Protein AF-A0A2V7KN80-F1 (afdb_monomer)

Mean predicted aligned error: 7.83 Å

pLDDT: mean 78.45, std 13.02, range [36.19, 90.44]

Structure (mmCIF, N/CA/C/O backbone):
data_AF-A0A2V7KN80-F1
#
_entry.id   AF-A0A2V7KN80-F1
#
loop_
_atom_site.group_PDB
_atom_site.id
_atom_site.type_symbol
_atom_site.label_atom_id
_atom_site.label_alt_id
_atom_site.label_comp_id
_atom_site.label_asym_id
_atom_site.label_entity_id
_atom_site.label_seq_id
_atom_site.pdbx_PDB_ins_code
_atom_site.Cartn_x
_atom_site.Cartn_y
_atom_site.Cartn_z
_atom_site.occupancy
_atom_site.B_iso_or_equiv
_atom_site.auth_seq_id
_atom_site.auth_comp_id
_atom_site.auth_asym_id
_atom_site.auth_atom_id
_atom_site.pdbx_PDB_model_num
ATOM 1 N N . MET A 1 1 ? 14.372 -14.981 33.159 1.00 44.38 1 MET A N 1
ATOM 2 C CA . MET A 1 1 ? 14.866 -14.263 31.967 1.00 44.38 1 MET A CA 1
ATOM 3 C C . MET A 1 1 ? 13.718 -13.416 31.432 1.00 44.38 1 MET A C 1
ATOM 5 O O . MET A 1 1 ? 12.735 -14.017 31.005 1.00 44.38 1 MET A O 1
ATOM 9 N N . PRO A 1 2 ? 13.744 -12.079 31.539 1.00 47.47 2 PRO A N 1
ATOM 10 C CA . PRO A 1 2 ? 12.742 -11.250 30.884 1.00 47.47 2 PRO A CA 1
ATOM 11 C C . PRO A 1 2 ? 13.023 -11.237 29.378 1.00 47.47 2 PRO A C 1
ATOM 13 O O . PRO A 1 2 ? 14.172 -11.198 28.950 1.00 47.47 2 PRO A O 1
ATOM 16 N N . ARG A 1 3 ? 11.963 -11.367 28.582 1.00 49.28 3 ARG A N 1
ATOM 17 C CA . ARG A 1 3 ? 12.004 -11.238 27.130 1.00 49.28 3 ARG A CA 1
ATOM 18 C C . ARG A 1 3 ? 11.967 -9.750 26.817 1.00 49.28 3 ARG A C 1
ATOM 20 O O . ARG A 1 3 ? 10.907 -9.146 26.948 1.00 49.28 3 ARG A O 1
ATOM 27 N N . ASP A 1 4 ? 13.080 -9.187 26.374 1.00 36.19 4 ASP A N 1
ATOM 28 C CA . ASP A 1 4 ? 13.073 -7.969 25.572 1.00 36.19 4 ASP A CA 1
ATOM 29 C C . ASP A 1 4 ? 12.402 -8.304 24.234 1.00 36.19 4 ASP A C 1
ATOM 31 O O . ASP A 1 4 ? 13.042 -8.537 23.209 1.00 36.19 4 ASP A O 1
ATOM 35 N N . VAL A 1 5 ? 11.069 -8.391 24.252 1.00 46.12 5 VAL A N 1
ATOM 36 C CA . 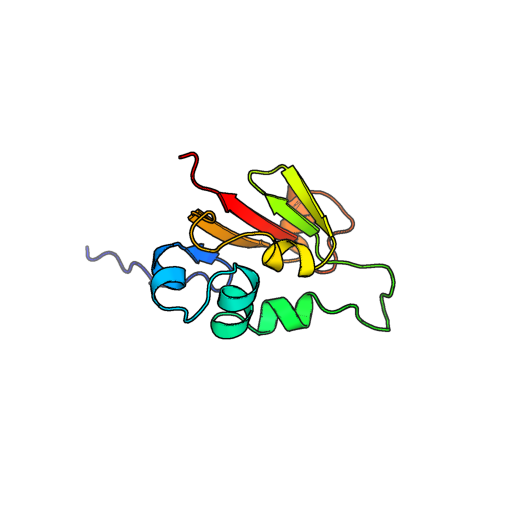VAL A 1 5 ? 10.259 -8.085 23.080 1.00 46.12 5 VAL A CA 1
ATOM 37 C C . VAL A 1 5 ? 10.555 -6.627 22.788 1.00 46.12 5 VAL A C 1
ATOM 39 O O . VAL A 1 5 ? 9.894 -5.725 23.295 1.00 46.12 5 VAL A O 1
ATOM 42 N N . ALA A 1 6 ? 11.618 -6.399 22.018 1.00 43.72 6 ALA A 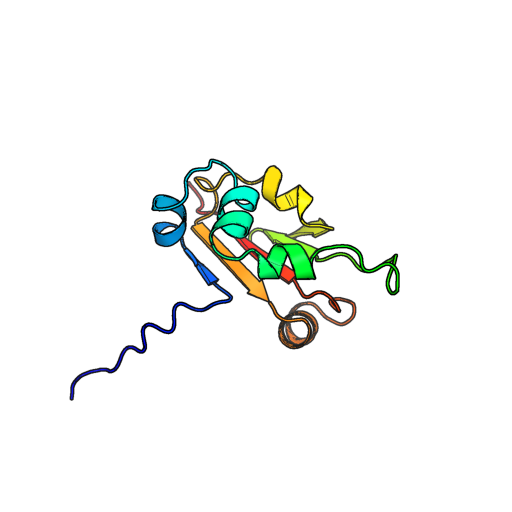N 1
ATOM 43 C CA . ALA A 1 6 ? 11.760 -5.181 21.266 1.00 43.72 6 ALA A CA 1
ATOM 44 C C . ALA A 1 6 ? 10.445 -5.047 20.502 1.00 43.72 6 ALA A C 1
ATOM 46 O O . ALA A 1 6 ? 10.226 -5.708 19.488 1.00 43.72 6 ALA A O 1
ATOM 47 N N . ALA A 1 7 ? 9.562 -4.206 21.034 1.00 42.78 7 ALA A N 1
ATOM 48 C CA . ALA A 1 7 ? 8.512 -3.520 20.318 1.00 42.78 7 ALA A CA 1
ATOM 49 C C . ALA A 1 7 ? 9.191 -2.612 19.283 1.00 42.78 7 ALA A C 1
ATOM 51 O O . ALA A 1 7 ? 9.059 -1.392 19.279 1.00 42.78 7 ALA A O 1
ATOM 52 N N . ASN A 1 8 ? 9.991 -3.225 18.414 1.00 45.22 8 ASN A N 1
ATOM 53 C CA . ASN A 1 8 ? 10.294 -2.714 17.113 1.00 45.22 8 ASN A CA 1
ATOM 54 C C . ASN A 1 8 ? 8.955 -2.826 16.405 1.00 45.22 8 ASN A C 1
ATOM 56 O O . ASN A 1 8 ? 8.675 -3.848 15.791 1.00 45.22 8 ASN A O 1
ATOM 60 N N . HIS A 1 9 ? 8.088 -1.831 16.619 1.00 51.34 9 HIS A N 1
ATOM 61 C CA . HIS A 1 9 ? 6.959 -1.557 15.750 1.00 51.34 9 HIS A CA 1
ATOM 62 C C . HIS A 1 9 ? 7.519 -1.675 14.348 1.00 51.34 9 HIS A C 1
ATOM 64 O O . HIS A 1 9 ? 8.275 -0.800 13.921 1.00 51.34 9 HIS A O 1
ATOM 70 N N . ASP A 1 10 ? 7.273 -2.811 13.706 1.00 65.31 10 ASP A N 1
ATOM 71 C CA . ASP A 1 10 ? 7.863 -3.123 12.427 1.00 65.31 10 ASP A CA 1
ATOM 72 C C . ASP A 1 10 ? 7.483 -1.958 11.522 1.00 65.31 10 ASP A C 1
ATOM 74 O O . ASP A 1 10 ? 6.323 -1.769 11.170 1.00 65.31 10 ASP A O 1
ATOM 78 N N . ALA A 1 11 ? 8.447 -1.096 11.189 1.00 68.88 11 ALA A N 1
ATOM 79 C CA . ALA A 1 11 ? 8.156 0.123 10.433 1.00 68.88 11 ALA A CA 1
ATOM 80 C C . ALA A 1 11 ? 7.551 -0.210 9.056 1.00 68.88 11 ALA A C 1
ATOM 82 O O . ALA A 1 11 ? 6.971 0.645 8.395 1.00 68.88 11 ALA A O 1
ATOM 83 N N . ASN A 1 12 ? 7.667 -1.481 8.670 1.00 83.56 12 ASN A N 1
ATOM 84 C CA . ASN A 1 12 ? 7.189 -2.097 7.453 1.00 83.56 12 ASN A CA 1
ATOM 85 C C . ASN A 1 12 ? 5.907 -2.937 7.645 1.00 83.56 12 ASN A C 1
ATOM 87 O O . ASN A 1 12 ? 5.471 -3.539 6.676 1.00 83.56 12 ASN A O 1
ATOM 91 N N . LEU A 1 13 ? 5.305 -3.018 8.836 1.00 86.88 13 LEU A N 1
ATOM 92 C CA . LEU A 1 13 ? 4.069 -3.766 9.103 1.00 86.88 13 LEU A CA 1
ATOM 93 C C . LEU A 1 13 ? 3.066 -2.877 9.844 1.00 86.88 13 LEU A C 1
ATOM 95 O O . LEU A 1 13 ? 3.398 -2.205 10.814 1.00 86.88 13 LEU A O 1
ATOM 99 N N . LEU A 1 14 ? 1.830 -2.899 9.373 1.00 87.62 14 LEU A N 1
ATOM 100 C CA . LEU A 1 14 ? 0.675 -2.283 9.998 1.00 87.62 14 LEU A CA 1
ATOM 101 C C . LEU A 1 14 ? -0.348 -3.373 10.282 1.00 87.62 14 LEU A C 1
ATOM 103 O O . LEU A 1 14 ? -0.626 -4.212 9.423 1.00 87.62 14 LEU A O 1
ATOM 107 N N . THR A 1 15 ? -0.906 -3.366 11.480 1.00 88.19 15 THR A N 1
ATOM 108 C CA . THR A 1 15 ? -1.889 -4.356 11.921 1.00 88.19 15 THR A CA 1
ATOM 109 C C . THR A 1 15 ? -3.253 -3.711 12.138 1.00 88.19 15 THR A C 1
ATOM 111 O O . THR A 1 15 ? -3.381 -2.486 12.180 1.00 88.19 15 THR A O 1
ATOM 114 N N . ALA A 1 16 ? -4.287 -4.535 12.305 1.00 82.75 16 ALA A N 1
ATOM 115 C CA . ALA A 1 16 ? -5.624 -4.070 12.671 1.00 82.75 16 ALA A CA 1
ATOM 116 C C . ALA A 1 16 ? -5.636 -3.175 13.925 1.00 82.75 16 ALA A C 1
ATOM 118 O O . ALA A 1 16 ? -6.441 -2.247 14.009 1.00 82.75 16 ALA A O 1
ATOM 119 N N . GLU A 1 17 ? -4.724 -3.414 14.870 1.00 83.12 17 GLU A N 1
ATOM 120 C CA . GLU A 1 17 ? -4.574 -2.603 16.080 1.00 83.12 17 GLU A CA 1
ATOM 121 C C . GLU A 1 17 ? -4.101 -1.184 15.741 1.00 83.12 17 GLU A C 1
ATOM 123 O O . GLU A 1 17 ? -4.697 -0.211 16.206 1.00 83.12 17 GLU A O 1
ATOM 128 N N . ASP A 1 18 ? -3.109 -1.051 14.852 1.00 85.94 18 ASP A N 1
ATOM 129 C CA . ASP A 1 18 ? -2.652 0.249 14.349 1.00 85.94 18 ASP A CA 1
ATOM 130 C C . ASP A 1 18 ? -3.776 0.980 13.599 1.00 85.94 18 ASP A C 1
ATOM 132 O O . ASP A 1 18 ? -3.969 2.186 13.763 1.00 85.94 18 ASP A O 1
ATOM 136 N N . PHE A 1 19 ? -4.563 0.249 12.803 1.00 83.62 19 PHE A N 1
ATOM 137 C CA . PHE A 1 19 ? -5.688 0.817 12.057 1.00 83.62 19 PHE A CA 1
ATOM 138 C C . PHE A 1 19 ? -6.805 1.336 12.960 1.00 83.62 19 PHE A C 1
ATOM 140 O O . PHE A 1 19 ? -7.473 2.299 12.589 1.00 83.62 19 PHE A O 1
ATOM 147 N N . SER A 1 20 ? -6.989 0.758 14.149 1.00 80.69 20 SER A N 1
ATOM 148 C CA . SER A 1 20 ? -7.977 1.247 15.115 1.00 80.69 20 SER A CA 1
ATOM 149 C C . SER A 1 20 ? -7.637 2.637 15.666 1.00 80.69 20 SER A C 1
ATOM 151 O O . SER A 1 20 ? -8.537 3.327 16.143 1.00 80.69 20 SER A O 1
ATOM 153 N N . ALA A 1 21 ? -6.367 3.049 15.615 1.00 80.88 21 ALA A N 1
ATOM 154 C CA . ALA A 1 21 ? -5.919 4.375 16.038 1.00 80.88 21 ALA A CA 1
ATOM 155 C C . ALA A 1 21 ? -5.968 5.422 14.906 1.00 80.88 21 ALA A C 1
ATOM 157 O O . ALA A 1 21 ? -5.807 6.617 15.159 1.00 80.88 21 ALA A O 1
ATOM 158 N N . VAL A 1 22 ? -6.190 4.996 13.658 1.00 84.50 22 VAL A N 1
ATOM 159 C CA . VAL A 1 22 ? -6.220 5.873 12.481 1.00 84.50 22 VAL A CA 1
ATOM 160 C C . VAL A 1 22 ? -7.600 6.479 12.295 1.00 84.50 22 VAL A C 1
ATOM 162 O O . VAL A 1 22 ? -8.623 5.796 12.311 1.00 84.50 22 VAL A O 1
ATOM 165 N N . THR A 1 23 ? -7.625 7.774 11.994 1.00 80.06 23 THR A N 1
ATOM 166 C CA . THR A 1 23 ? -8.860 8.455 11.596 1.00 80.06 23 THR A CA 1
ATOM 167 C C . THR A 1 23 ? -9.086 8.291 10.093 1.00 80.06 23 THR A C 1
ATOM 169 O O . THR A 1 23 ? -8.735 9.177 9.324 1.00 80.06 23 THR A O 1
ATOM 172 N N . GLY A 1 24 ? -9.654 7.160 9.667 1.00 80.88 24 GLY A N 1
ATOM 173 C CA . GLY A 1 24 ? -9.905 6.870 8.253 1.00 80.88 24 GLY A CA 1
ATOM 174 C C . GLY A 1 24 ? -10.788 5.641 8.034 1.00 80.88 24 GLY A C 1
ATOM 175 O O . GLY A 1 24 ? -11.178 4.952 8.971 1.00 80.88 24 GLY A O 1
ATOM 176 N N . SER A 1 25 ? -11.119 5.341 6.776 1.00 84.56 25 SER A N 1
ATOM 177 C CA . SER A 1 25 ? -11.806 4.086 6.407 1.00 84.56 25 SER A CA 1
ATOM 178 C C . SER A 1 25 ? -11.066 3.274 5.348 1.00 84.56 25 SER A C 1
ATOM 180 O O . SER A 1 25 ? -11.449 2.142 5.081 1.00 84.56 25 SER A O 1
ATOM 182 N N . THR A 1 26 ? -9.974 3.785 4.778 1.00 88.88 26 THR A N 1
ATOM 183 C CA . THR A 1 26 ? -9.197 3.085 3.742 1.00 88.88 26 THR A CA 1
ATOM 184 C C . THR A 1 26 ? -7.777 2.789 4.206 1.00 88.88 26 THR A C 1
ATOM 186 O O . THR A 1 26 ? -7.217 3.531 5.015 1.00 88.88 26 THR A O 1
ATOM 189 N N . VAL A 1 27 ? -7.177 1.724 3.667 1.00 88.25 27 VAL A N 1
ATOM 190 C CA . VAL A 1 27 ? -5.766 1.385 3.922 1.00 88.25 27 VAL A CA 1
ATOM 191 C C . VAL A 1 27 ? -4.849 2.524 3.495 1.00 88.25 27 VAL A C 1
ATOM 193 O O . VAL A 1 27 ? -3.886 2.835 4.190 1.00 88.25 27 VAL A O 1
ATOM 196 N N . TYR A 1 28 ? -5.182 3.200 2.395 1.00 88.31 28 TYR A N 1
ATOM 197 C CA . TYR A 1 28 ? -4.464 4.390 1.950 1.00 88.31 28 TYR A CA 1
ATOM 198 C C . TYR A 1 28 ? -4.353 5.456 3.047 1.00 88.31 28 TYR A C 1
ATOM 200 O O . TYR A 1 28 ? -3.291 6.051 3.219 1.00 88.31 28 TYR A O 1
ATOM 208 N N . ASP A 1 29 ? -5.438 5.707 3.781 1.00 88.50 29 ASP A N 1
ATOM 209 C CA . ASP A 1 29 ? -5.463 6.742 4.809 1.00 88.50 29 ASP A CA 1
ATOM 210 C C . ASP A 1 29 ? -4.608 6.358 6.025 1.00 88.50 29 ASP A C 1
ATOM 212 O O . ASP A 1 29 ? -3.788 7.154 6.482 1.00 88.50 29 ASP A O 1
ATOM 216 N N . ALA A 1 30 ? -4.686 5.092 6.445 1.00 88.50 30 ALA A N 1
ATOM 217 C CA . ALA A 1 30 ? -3.815 4.546 7.481 1.00 88.50 30 ALA A CA 1
ATOM 218 C C . ALA A 1 30 ? -2.336 4.630 7.111 1.00 88.50 30 ALA A C 1
ATOM 220 O O . ALA A 1 30 ? -1.535 5.135 7.895 1.00 88.50 30 ALA A O 1
ATOM 221 N N . VAL A 1 31 ? -1.973 4.210 5.898 1.00 87.25 31 VAL A N 1
ATOM 222 C CA . VAL A 1 31 ? -0.595 4.321 5.409 1.00 87.25 31 VAL A CA 1
ATOM 223 C C . VAL A 1 31 ? -0.174 5.787 5.343 1.00 87.25 31 VAL A C 1
ATOM 225 O O . VAL A 1 31 ? 0.923 6.125 5.762 1.00 87.25 31 VAL A O 1
ATOM 228 N N . ARG A 1 32 ? -1.041 6.695 4.890 1.00 87.31 32 ARG A N 1
ATOM 229 C CA . ARG A 1 32 ? -0.723 8.126 4.828 1.00 87.31 32 ARG A CA 1
ATOM 230 C C . ARG A 1 32 ? -0.466 8.744 6.208 1.00 87.31 32 ARG A C 1
ATOM 232 O O . ARG A 1 32 ? 0.415 9.594 6.302 1.00 87.31 32 ARG A O 1
ATOM 239 N N . GLN A 1 33 ? -1.234 8.366 7.232 1.00 87.69 33 GLN A N 1
ATOM 240 C CA . GLN A 1 33 ? -1.102 8.910 8.591 1.00 87.69 33 GLN A CA 1
ATOM 241 C C . GLN A 1 33 ? 0.053 8.270 9.364 1.00 87.69 33 GLN A C 1
ATOM 243 O O . GLN A 1 33 ? 0.837 8.976 9.991 1.00 87.69 33 GLN A O 1
ATOM 248 N N . LEU A 1 34 ? 0.168 6.942 9.312 1.00 86.06 34 LEU A N 1
ATOM 249 C CA . LEU A 1 34 ? 1.143 6.192 10.103 1.00 86.06 34 LEU A CA 1
ATOM 250 C C . LEU A 1 34 ? 2.502 6.066 9.414 1.00 86.06 34 LEU A C 1
ATOM 252 O O . LEU A 1 34 ? 3.518 5.977 10.101 1.00 86.06 34 LEU A O 1
ATOM 256 N N . ARG A 1 35 ? 2.523 5.997 8.078 1.00 85.75 35 ARG A N 1
ATOM 257 C CA . ARG A 1 35 ? 3.708 5.687 7.258 1.00 85.75 35 ARG A CA 1
ATOM 258 C C . ARG A 1 35 ? 3.771 6.539 5.979 1.00 85.75 35 ARG A C 1
ATOM 260 O O . ARG A 1 35 ? 3.727 6.011 4.858 1.00 85.75 35 ARG A O 1
ATOM 267 N N . PRO A 1 36 ? 3.876 7.876 6.098 1.00 84.50 36 PRO A N 1
ATOM 268 C CA . PRO A 1 36 ? 3.929 8.768 4.939 1.00 84.50 36 PRO A CA 1
ATOM 269 C 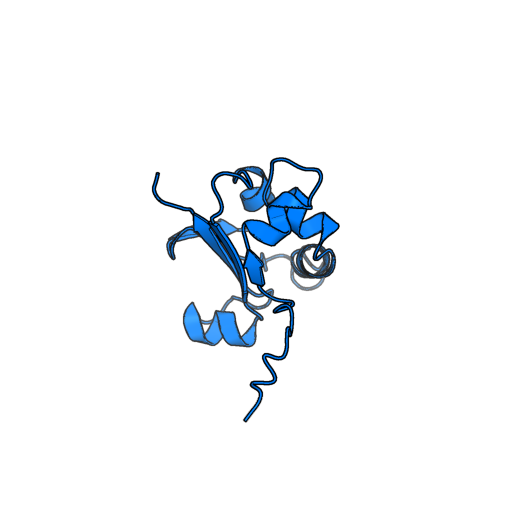C . PRO A 1 36 ? 5.115 8.464 4.008 1.00 84.50 36 PRO A C 1
ATOM 271 O O . PRO A 1 36 ? 5.018 8.697 2.797 1.00 84.50 36 PRO A O 1
ATOM 274 N N . GLU A 1 37 ? 6.208 7.890 4.525 1.00 82.81 37 GLU A N 1
ATOM 275 C CA . GLU A 1 37 ? 7.348 7.464 3.709 1.00 82.81 37 GLU A CA 1
ATOM 276 C C . GLU A 1 37 ? 7.005 6.378 2.677 1.00 82.81 37 GLU A C 1
ATOM 278 O O . GLU A 1 37 ? 7.591 6.382 1.591 1.00 82.81 37 GLU A O 1
ATOM 283 N N . TRP A 1 38 ? 6.036 5.491 2.940 1.00 84.75 38 TRP A N 1
ATOM 284 C CA . TRP A 1 38 ? 5.601 4.497 1.949 1.00 84.75 38 TRP A CA 1
ATOM 285 C C . TRP A 1 38 ? 4.925 5.181 0.764 1.00 84.75 38 TRP A C 1
ATOM 287 O O . TRP A 1 38 ? 5.173 4.823 -0.387 1.00 84.75 38 TRP A O 1
ATOM 297 N N . ILE A 1 39 ? 4.118 6.214 1.029 1.00 82.00 39 ILE A N 1
ATOM 298 C CA . ILE A 1 39 ? 3.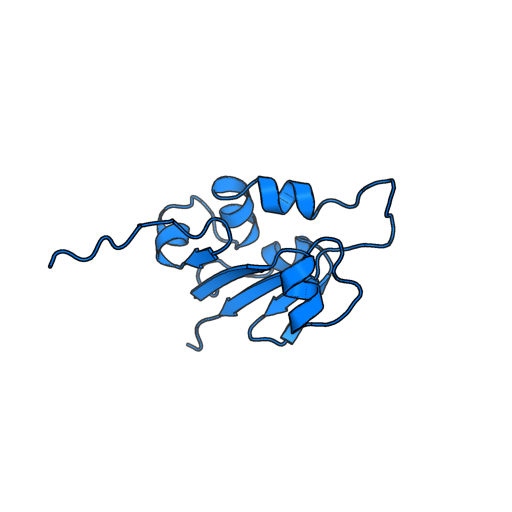463 6.999 -0.021 1.00 82.00 39 ILE A CA 1
ATOM 299 C C . ILE A 1 39 ? 4.509 7.746 -0.837 1.00 82.00 39 ILE A C 1
ATOM 301 O O . ILE A 1 39 ? 4.455 7.702 -2.062 1.00 82.00 39 ILE A O 1
ATOM 305 N N . MET A 1 40 ? 5.475 8.397 -0.183 1.00 79.75 40 MET A N 1
ATOM 306 C CA . MET A 1 40 ? 6.569 9.086 -0.875 1.00 79.75 40 MET A CA 1
ATOM 307 C C . MET A 1 40 ? 7.365 8.143 -1.776 1.00 79.75 40 MET A C 1
ATOM 309 O O . MET A 1 40 ? 7.673 8.509 -2.905 1.00 79.75 40 MET A O 1
ATOM 313 N N . ARG A 1 41 ? 7.648 6.923 -1.310 1.00 74.69 41 ARG A N 1
ATOM 314 C CA . ARG A 1 41 ? 8.382 5.910 -2.078 1.00 74.69 41 ARG A CA 1
ATOM 315 C C . ARG A 1 41 ? 7.553 5.290 -3.206 1.00 74.69 41 ARG A C 1
ATOM 317 O O . ARG A 1 41 ? 8.108 4.891 -4.219 1.00 74.69 41 ARG A O 1
ATOM 324 N N . SER A 1 42 ? 6.231 5.260 -3.048 1.00 71.94 42 SER A N 1
ATOM 325 C CA . SER A 1 42 ? 5.289 4.800 -4.075 1.00 71.94 42 SER A CA 1
ATOM 326 C C . SER A 1 42 ? 5.045 5.826 -5.181 1.00 71.94 42 SER A C 1
ATOM 328 O O . SER A 1 42 ? 4.409 5.490 -6.180 1.00 71.94 42 SER A O 1
ATOM 330 N N . ARG A 1 43 ? 5.471 7.087 -5.006 1.00 68.94 43 ARG A N 1
ATOM 331 C CA . ARG A 1 43 ? 5.261 8.117 -6.025 1.00 68.94 43 ARG A CA 1
ATOM 332 C C . ARG A 1 43 ? 6.105 7.804 -7.262 1.00 68.94 43 ARG A C 1
ATOM 334 O O . ARG A 1 43 ? 7.288 7.495 -7.113 1.00 68.94 43 ARG A O 1
ATOM 341 N N . PRO A 1 44 ? 5.532 7.938 -8.470 1.00 61.78 44 PRO A N 1
ATOM 342 C CA . PRO A 1 44 ? 6.295 7.804 -9.699 1.00 61.78 44 PRO A CA 1
ATOM 343 C C . PRO A 1 44 ? 7.413 8.847 -9.692 1.00 61.78 44 PRO A C 1
ATOM 345 O O . PRO A 1 44 ? 7.166 10.054 -9.617 1.00 61.78 44 PRO A O 1
ATOM 348 N N . ASN A 1 45 ? 8.655 8.371 -9.708 1.00 63.19 45 ASN A N 1
ATOM 349 C CA . ASN A 1 45 ? 9.811 9.243 -9.812 1.00 63.19 45 ASN A CA 1
ATOM 350 C C . ASN A 1 45 ? 9.915 9.689 -11.279 1.00 63.19 45 ASN A C 1
ATOM 352 O O . ASN A 1 45 ? 9.908 8.817 -12.149 1.00 63.19 45 ASN A O 1
ATOM 356 N N . PRO A 1 46 ? 10.059 10.987 -11.599 1.00 59.03 46 PRO A N 1
ATOM 357 C CA . PRO A 1 46 ? 10.265 11.440 -12.980 1.00 59.03 46 PRO A CA 1
ATOM 358 C C . PRO A 1 46 ? 11.456 10.762 -13.682 1.00 59.03 46 PRO A C 1
ATOM 360 O O . PRO A 1 46 ? 11.484 10.680 -14.904 1.00 59.03 46 PRO A O 1
ATOM 363 N N . VAL A 1 47 ? 12.414 10.230 -12.914 1.00 61.44 47 VAL A N 1
ATOM 364 C CA . VAL A 1 47 ? 13.567 9.460 -13.416 1.00 61.44 47 VAL A CA 1
ATOM 365 C C . VAL A 1 47 ? 13.201 8.013 -13.797 1.00 61.44 47 VAL A C 1
ATOM 367 O O . VAL A 1 47 ? 13.882 7.398 -14.610 1.00 61.44 47 VAL A O 1
ATOM 370 N N . LEU A 1 48 ? 12.127 7.452 -13.233 1.00 62.09 48 LEU A N 1
ATOM 371 C CA . LEU A 1 48 ? 11.668 6.073 -13.448 1.00 62.09 48 LEU A CA 1
ATOM 372 C C . LEU A 1 48 ? 10.161 6.066 -13.783 1.00 62.09 48 LEU A C 1
ATOM 374 O O . LEU A 1 48 ? 9.356 5.590 -12.981 1.00 62.09 48 LEU A O 1
ATOM 378 N N . PRO A 1 49 ? 9.761 6.573 -14.965 1.00 59.97 49 PRO A N 1
ATOM 379 C CA . PRO A 1 49 ? 8.354 6.786 -15.325 1.00 59.97 49 PRO A CA 1
ATOM 380 C C . PRO A 1 49 ? 7.520 5.497 -15.413 1.00 59.97 49 PRO A C 1
ATOM 382 O O . PRO A 1 49 ? 6.296 5.552 -15.346 1.00 59.97 49 PRO A O 1
ATOM 385 N N . ASN A 1 50 ? 8.173 4.337 -15.529 1.00 64.44 50 ASN A N 1
ATOM 386 C CA . ASN A 1 50 ? 7.517 3.044 -15.743 1.00 64.44 50 ASN A CA 1
ATOM 387 C C . ASN A 1 50 ? 7.570 2.129 -14.510 1.00 64.44 50 ASN A C 1
ATOM 389 O O . ASN A 1 50 ? 7.300 0.935 -14.622 1.00 64.44 50 ASN A O 1
ATOM 393 N N . GLN A 1 51 ? 7.990 2.643 -13.352 1.00 68.75 51 GLN A N 1
ATOM 394 C CA . GLN A 1 51 ? 8.060 1.865 -12.119 1.00 68.75 51 GLN A CA 1
ATOM 395 C C . GLN A 1 51 ? 6.912 2.276 -11.205 1.00 68.75 51 GLN A C 1
ATOM 397 O O . GLN A 1 51 ? 6.837 3.426 -10.784 1.00 68.75 51 GLN A O 1
ATOM 402 N N . ASN A 1 52 ? 6.040 1.320 -10.887 1.00 74.88 52 ASN A N 1
ATOM 403 C CA . ASN A 1 52 ? 4.959 1.490 -9.924 1.00 74.88 52 ASN A CA 1
ATOM 404 C C . ASN A 1 52 ? 5.115 0.462 -8.809 1.00 74.88 52 ASN A C 1
ATOM 406 O O . ASN A 1 52 ? 5.462 -0.691 -9.062 1.00 74.88 52 ASN A O 1
ATOM 410 N N . LEU A 1 53 ? 4.806 0.872 -7.581 1.00 81.94 53 LEU A N 1
ATOM 411 C CA . LEU A 1 53 ? 4.709 -0.055 -6.462 1.00 81.94 53 LEU A CA 1
ATOM 412 C C . LEU A 1 53 ? 3.593 -1.069 -6.730 1.00 81.94 53 LEU A C 1
ATOM 414 O O . LEU A 1 53 ? 2.497 -0.686 -7.126 1.00 81.94 53 LEU A O 1
ATOM 418 N N . ILE A 1 54 ? 3.848 -2.353 -6.516 1.00 86.19 54 ILE A N 1
ATOM 419 C CA . ILE A 1 54 ? 2.840 -3.392 -6.741 1.00 86.19 54 ILE A CA 1
ATOM 420 C C . ILE A 1 54 ? 2.123 -3.697 -5.429 1.00 86.19 54 ILE A C 1
ATOM 422 O O . ILE A 1 54 ? 2.760 -3.847 -4.386 1.00 86.19 54 ILE A O 1
ATOM 426 N N . ILE A 1 55 ? 0.795 -3.784 -5.495 1.00 87.62 55 ILE A N 1
ATOM 427 C CA . ILE A 1 55 ? -0.047 -4.195 -4.376 1.00 87.62 55 ILE A CA 1
ATOM 428 C C . ILE A 1 55 ? -0.424 -5.658 -4.569 1.00 87.62 55 ILE A C 1
ATOM 430 O O . ILE A 1 55 ? -1.001 -6.038 -5.591 1.00 87.62 55 ILE A O 1
ATOM 434 N N . 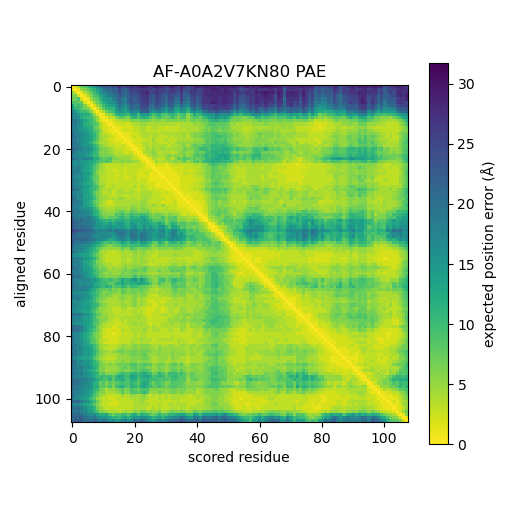TYR A 1 56 ? -0.137 -6.449 -3.551 1.00 89.00 56 TYR A N 1
ATOM 435 C CA . TYR A 1 56 ? -0.572 -7.819 -3.386 1.00 89.00 56 TYR A CA 1
ATOM 436 C C . TYR A 1 56 ? -1.666 -7.861 -2.322 1.00 89.00 56 TYR A C 1
ATOM 438 O O . TYR A 1 56 ? -1.557 -7.194 -1.300 1.00 89.00 56 TYR A O 1
ATOM 446 N N . VAL A 1 57 ? -2.720 -8.626 -2.559 1.00 89.25 57 VAL A N 1
ATOM 447 C CA . VAL A 1 57 ? -3.787 -8.913 -1.603 1.00 89.25 57 VAL A CA 1
ATOM 448 C C . VAL A 1 57 ? -3.851 -10.422 -1.458 1.00 89.25 57 VAL A C 1
ATOM 450 O O . VAL A 1 57 ? -4.065 -11.107 -2.454 1.00 89.25 57 VAL A O 1
ATOM 453 N N . ASP A 1 58 ? -3.614 -10.934 -0.253 1.00 87.56 58 ASP A N 1
ATOM 454 C CA . ASP A 1 58 ? -3.588 -12.377 0.027 1.00 87.56 58 ASP A CA 1
ATOM 455 C C . ASP A 1 58 ? -2.638 -13.152 -0.919 1.00 87.56 58 ASP A C 1
ATOM 457 O O . ASP A 1 58 ? -2.933 -14.228 -1.429 1.00 87.56 58 ASP A O 1
ATOM 461 N N . GLY A 1 59 ? -1.496 -12.539 -1.253 1.00 84.56 59 GLY A N 1
ATOM 462 C CA . GLY A 1 59 ? -0.522 -13.081 -2.210 1.00 84.56 59 GLY A CA 1
ATOM 463 C C . GLY A 1 59 ? -0.883 -12.904 -3.692 1.00 84.56 59 GLY A C 1
ATOM 464 O O . GLY A 1 59 ? -0.028 -13.110 -4.553 1.00 84.56 59 GLY A O 1
ATOM 465 N N . ASN A 1 60 ? -2.093 -12.448 -4.019 1.00 85.88 60 ASN A N 1
ATOM 466 C CA . ASN A 1 60 ? -2.503 -12.152 -5.389 1.00 85.88 60 ASN A CA 1
ATOM 467 C C . ASN A 1 60 ? -2.208 -10.706 -5.776 1.00 85.88 60 ASN A C 1
ATOM 469 O O . ASN A 1 60 ? -2.521 -9.773 -5.043 1.00 85.88 60 ASN A O 1
ATOM 473 N N . ARG A 1 61 ? -1.654 -10.489 -6.971 1.00 86.50 61 ARG A N 1
ATOM 474 C CA . ARG A 1 61 ? -1.420 -9.136 -7.486 1.00 86.50 61 ARG A CA 1
ATOM 475 C C . ARG A 1 61 ? -2.760 -8.435 -7.720 1.00 86.50 61 ARG A C 1
ATOM 477 O O . ARG A 1 61 ? -3.469 -8.750 -8.668 1.00 86.50 61 ARG A O 1
ATOM 484 N N . TYR A 1 62 ? -3.082 -7.475 -6.863 1.00 84.25 62 TYR A N 1
ATOM 485 C CA . TYR A 1 62 ? -4.339 -6.731 -6.905 1.00 84.25 62 TYR A CA 1
ATOM 486 C C . TYR A 1 62 ? -4.243 -5.505 -7.811 1.00 84.25 62 TYR A C 1
ATOM 488 O O . TYR A 1 62 ? -5.182 -5.169 -8.527 1.00 84.25 62 TYR A O 1
ATOM 496 N N . GLY A 1 63 ? -3.092 -4.831 -7.809 1.00 77.69 63 GLY A N 1
ATOM 497 C CA . GLY A 1 63 ? -2.930 -3.603 -8.574 1.00 77.69 63 GLY A CA 1
ATOM 498 C C . GLY A 1 63 ? -1.499 -3.102 -8.640 1.00 77.69 63 GLY A C 1
ATOM 499 O O . GLY A 1 63 ? -0.582 -3.655 -8.034 1.00 77.69 63 GLY A O 1
ATOM 500 N N . SER A 1 64 ? -1.314 -2.040 -9.414 1.00 75.75 64 SER A N 1
ATOM 501 C CA . SER A 1 64 ? -0.060 -1.292 -9.483 1.00 75.75 64 SER A CA 1
ATOM 502 C C . SER A 1 64 ? -0.347 0.159 -9.105 1.00 75.75 64 SER A C 1
ATOM 504 O O . SER A 1 64 ? -1.316 0.739 -9.584 1.00 75.75 64 SER A O 1
ATOM 506 N N . GLY A 1 65 ? 0.495 0.740 -8.264 1.00 76.88 65 GLY A N 1
ATOM 507 C CA . GLY A 1 65 ? 0.324 2.062 -7.680 1.00 76.88 65 GLY A CA 1
ATOM 508 C C . GLY A 1 65 ? -0.477 2.039 -6.383 1.00 76.88 65 GLY A C 1
ATOM 509 O O . GLY A 1 65 ? -1.186 1.086 -6.071 1.00 76.88 65 GLY A O 1
ATOM 510 N N . ILE A 1 66 ? -0.366 3.124 -5.621 1.00 78.06 66 ILE A N 1
ATOM 511 C CA . ILE A 1 66 ? -0.972 3.249 -4.292 1.00 78.06 66 ILE A CA 1
ATOM 512 C C . ILE A 1 66 ? -2.499 3.437 -4.324 1.00 78.06 66 ILE A C 1
ATOM 514 O O . ILE A 1 66 ? -3.163 3.291 -3.298 1.00 78.06 66 ILE A O 1
ATOM 518 N N . ASP A 1 67 ? -3.074 3.718 -5.496 1.00 79.50 67 ASP A N 1
ATOM 519 C CA . ASP A 1 67 ? -4.519 3.877 -5.684 1.00 79.50 67 ASP A CA 1
ATOM 520 C C . ASP A 1 67 ? -5.306 2.604 -5.354 1.00 79.50 67 ASP A C 1
ATOM 522 O O . ASP A 1 67 ? -6.428 2.697 -4.861 1.00 79.50 67 ASP A O 1
ATOM 526 N N . GLY A 1 68 ? -4.706 1.416 -5.504 1.00 81.00 68 GLY A N 1
ATOM 527 C CA . GLY A 1 68 ? -5.348 0.165 -5.091 1.00 81.00 68 GLY A CA 1
ATOM 528 C C . GLY A 1 68 ? -5.633 0.101 -3.584 1.00 81.00 68 GLY A C 1
ATOM 529 O O . GLY A 1 68 ? -6.645 -0.461 -3.179 1.00 81.00 68 GLY A O 1
ATOM 530 N N . LEU A 1 69 ? -4.827 0.765 -2.742 1.00 83.94 69 LEU A N 1
ATOM 531 C CA . LEU A 1 69 ? -5.078 0.834 -1.293 1.00 83.94 69 LEU A CA 1
ATOM 532 C C . LEU A 1 69 ? -6.308 1.681 -0.943 1.00 83.94 69 LEU A C 1
ATOM 534 O O . LEU A 1 69 ? -6.813 1.590 0.174 1.00 83.94 69 LEU A O 1
ATOM 538 N N . ARG A 1 70 ? -6.779 2.530 -1.865 1.00 86.56 70 ARG A N 1
ATOM 539 C CA . ARG A 1 70 ? -8.004 3.323 -1.678 1.00 86.56 70 ARG A CA 1
ATOM 540 C C . ARG A 1 70 ? -9.260 2.482 -1.876 1.00 86.56 70 ARG A C 1
ATOM 542 O O . ARG A 1 70 ? -10.295 2.813 -1.312 1.00 86.56 70 ARG A O 1
ATOM 549 N N . LEU A 1 71 ? -9.155 1.403 -2.652 1.00 84.56 71 LEU A N 1
ATOM 550 C CA . LEU A 1 71 ? -10.234 0.438 -2.866 1.00 84.56 71 LEU A CA 1
ATOM 551 C C . LEU A 1 71 ? -10.391 -0.508 -1.667 1.00 84.56 71 LEU A C 1
ATOM 553 O O . LEU A 1 71 ? -11.473 -1.043 -1.445 1.00 84.56 71 LEU A O 1
ATOM 557 N N . ILE A 1 72 ? -9.328 -0.692 -0.877 1.00 86.25 72 ILE A N 1
ATOM 558 C CA . ILE A 1 72 ? -9.319 -1.589 0.279 1.00 86.25 72 ILE A CA 1
ATOM 559 C C . ILE A 1 72 ? -9.659 -0.809 1.551 1.00 86.25 72 ILE A C 1
ATOM 561 O O . ILE A 1 72 ? -8.990 0.154 1.937 1.00 86.25 72 ILE A O 1
ATOM 565 N N . THR A 1 73 ? -10.709 -1.252 2.234 1.00 87.50 73 THR A N 1
ATOM 566 C CA . THR A 1 73 ? -11.142 -0.698 3.519 1.00 87.50 73 THR A CA 1
ATOM 567 C C . THR A 1 73 ? -10.241 -1.213 4.644 1.00 87.50 73 THR A C 1
ATOM 569 O O . THR A 1 73 ? -9.947 -2.406 4.688 1.00 87.50 73 THR A O 1
ATOM 572 N N . ILE A 1 74 ? -9.863 -0.369 5.611 1.00 87.44 74 ILE A N 1
ATOM 573 C CA . ILE A 1 74 ? -9.062 -0.822 6.776 1.00 87.44 74 ILE A CA 1
ATOM 574 C C . ILE A 1 74 ? -9.781 -1.875 7.621 1.00 87.44 74 ILE A C 1
ATOM 576 O O . ILE A 1 74 ? -9.130 -2.674 8.271 1.00 87.44 74 ILE A O 1
ATOM 580 N N . ARG A 1 75 ? -11.118 -1.920 7.578 1.00 83.50 75 ARG A N 1
ATOM 581 C CA . ARG A 1 75 ? -11.904 -2.980 8.229 1.00 83.50 75 ARG A CA 1
ATOM 582 C C . ARG A 1 75 ? -11.771 -4.349 7.560 1.00 83.50 75 ARG A C 1
ATOM 584 O O . ARG A 1 75 ? -11.957 -5.354 8.231 1.00 83.50 75 ARG A O 1
ATOM 591 N N . ALA A 1 76 ? -11.499 -4.379 6.255 1.00 85.25 76 ALA A N 1
ATOM 592 C CA . ALA A 1 76 ? -11.292 -5.618 5.508 1.00 85.25 76 ALA A CA 1
ATOM 593 C C . ALA A 1 76 ? -9.825 -6.074 5.571 1.00 85.25 76 ALA A C 1
ATOM 595 O O . ALA A 1 76 ? -9.539 -7.264 5.455 1.00 85.25 76 ALA A O 1
ATOM 596 N N . ALA A 1 77 ? -8.893 -5.135 5.760 1.00 86.81 77 ALA A N 1
ATOM 597 C CA . ALA A 1 77 ? -7.474 -5.415 5.920 1.00 86.81 77 ALA A CA 1
ATOM 598 C C . ALA A 1 77 ? -7.164 -5.877 7.353 1.00 86.81 77 ALA A C 1
ATOM 600 O O . ALA A 1 77 ? -7.337 -5.139 8.316 1.00 86.81 77 ALA A O 1
ATOM 601 N N . TYR A 1 78 ? -6.660 -7.098 7.481 1.00 88.00 78 TYR A N 1
ATOM 602 C CA . TYR A 1 78 ? -6.153 -7.650 8.733 1.00 88.00 78 TYR A CA 1
ATOM 603 C C . TYR A 1 78 ? -4.757 -7.113 9.058 1.00 88.00 78 TYR A C 1
ATOM 605 O O . TYR A 1 78 ? -4.482 -6.663 10.171 1.00 88.00 78 TYR A O 1
ATOM 613 N N . SER A 1 79 ? -3.870 -7.135 8.066 1.00 88.38 79 SER A N 1
ATOM 614 C CA . SER A 1 79 ? -2.521 -6.595 8.182 1.00 88.38 79 SER A CA 1
ATOM 615 C C . SER A 1 79 ? -2.013 -6.109 6.831 1.00 88.38 79 SER A C 1
ATOM 617 O O . SER A 1 79 ? -2.398 -6.608 5.776 1.00 88.38 79 SER A O 1
ATOM 619 N N . VAL A 1 80 ? -1.165 -5.089 6.850 1.00 89.69 80 VAL A N 1
ATOM 620 C CA . VAL A 1 80 ? -0.570 -4.488 5.658 1.00 89.69 80 VAL A CA 1
ATOM 621 C C . VAL A 1 80 ? 0.926 -4.427 5.869 1.00 89.69 80 VAL A C 1
ATOM 623 O O . VAL A 1 80 ? 1.408 -3.766 6.785 1.00 89.69 80 VAL A O 1
ATOM 626 N N . ARG A 1 81 ? 1.674 -5.106 5.010 1.00 89.50 81 ARG A N 1
ATOM 627 C CA . ARG A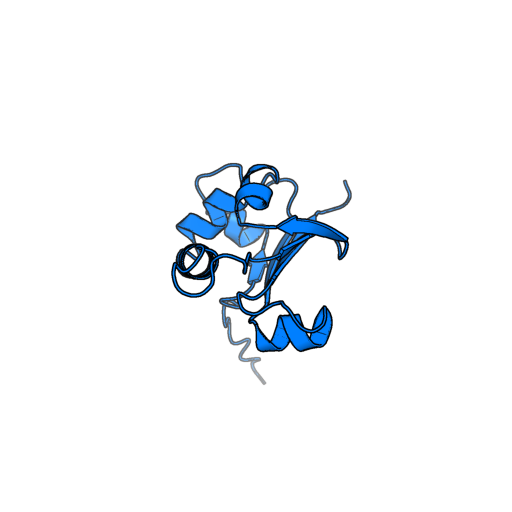 1 81 ? 3.125 -5.163 5.077 1.00 89.50 81 ARG A CA 1
ATOM 628 C C . ARG A 1 81 ? 3.747 -4.544 3.844 1.00 89.50 81 ARG A C 1
ATOM 630 O O . ARG A 1 81 ? 3.476 -4.953 2.721 1.00 89.50 81 ARG A O 1
ATOM 637 N N . TYR A 1 82 ? 4.640 -3.595 4.056 1.00 88.19 82 TYR A N 1
ATOM 638 C CA . TYR A 1 82 ? 5.525 -3.100 3.025 1.00 88.19 82 TYR A CA 1
ATOM 639 C C . TYR A 1 82 ? 6.759 -3.998 2.902 1.00 88.19 82 TYR A C 1
ATOM 641 O O . TYR A 1 82 ? 7.389 -4.405 3.876 1.00 88.19 82 TYR A O 1
ATOM 649 N N . PHE A 1 83 ? 7.128 -4.288 1.668 1.00 87.75 83 PHE A N 1
ATOM 650 C CA . PHE A 1 83 ? 8.336 -4.987 1.295 1.00 87.75 83 PHE A CA 1
ATOM 651 C C . PHE A 1 83 ? 9.273 -3.996 0.626 1.00 87.75 83 PHE A C 1
ATOM 653 O O . PHE A 1 83 ? 8.968 -3.434 -0.426 1.00 87.75 83 PHE A O 1
ATOM 660 N N . SER A 1 84 ? 10.450 -3.828 1.222 1.00 84.38 84 SER A N 1
ATOM 661 C CA . SER A 1 84 ? 11.568 -3.126 0.598 1.00 84.38 84 SER A CA 1
ATOM 662 C C . SER A 1 84 ? 11.896 -3.723 -0.772 1.00 84.38 84 SER A C 1
ATOM 664 O O . SER A 1 84 ? 11.690 -4.922 -0.952 1.00 84.38 84 SER A O 1
ATOM 666 N N . PRO A 1 85 ? 12.453 -2.937 -1.713 1.00 82.75 85 PRO A N 1
ATOM 667 C CA . PRO A 1 85 ? 12.792 -3.410 -3.056 1.00 82.75 85 PRO A CA 1
ATOM 668 C C . PRO A 1 85 ? 13.575 -4.724 -3.037 1.00 82.75 85 PRO A C 1
ATOM 670 O O . PRO A 1 85 ? 13.136 -5.690 -3.641 1.00 82.75 85 PRO A O 1
ATOM 673 N N . SER A 1 86 ? 14.613 -4.835 -2.205 1.00 83.38 86 SER A N 1
ATOM 674 C CA . SER A 1 86 ? 15.390 -6.075 -2.069 1.00 83.38 86 SER A CA 1
ATOM 675 C C . SER A 1 86 ? 14.554 -7.278 -1.603 1.00 83.38 86 SER A C 1
ATOM 677 O O . SER A 1 86 ? 14.702 -8.382 -2.123 1.00 83.38 86 SER A O 1
ATOM 679 N N . SER A 1 87 ? 13.648 -7.081 -0.638 1.00 85.69 87 SER A N 1
ATOM 680 C CA . SER A 1 87 ? 12.764 -8.146 -0.140 1.00 85.69 87 SER A CA 1
ATOM 681 C C . SER A 1 87 ? 11.683 -8.514 -1.156 1.00 85.69 87 SER A C 1
ATOM 683 O O . SER A 1 87 ? 11.307 -9.680 -1.262 1.00 85.69 87 SER A O 1
ATOM 685 N N . ALA A 1 88 ? 11.171 -7.525 -1.889 1.00 86.50 88 ALA A N 1
ATOM 686 C CA . ALA A 1 88 ? 10.183 -7.722 -2.935 1.00 86.50 88 ALA A CA 1
ATOM 687 C C . ALA A 1 88 ? 10.799 -8.458 -4.131 1.00 86.50 88 ALA A C 1
ATOM 689 O O . ALA A 1 88 ? 10.209 -9.416 -4.612 1.00 86.50 88 ALA A O 1
ATOM 690 N N . GLU A 1 89 ? 12.013 -8.095 -4.546 1.00 86.62 89 GLU A N 1
ATOM 691 C CA . GLU A 1 89 ? 12.744 -8.783 -5.611 1.00 86.62 89 GLU A CA 1
ATOM 692 C C . GLU A 1 89 ? 13.053 -10.238 -5.251 1.00 86.62 89 GLU A C 1
ATOM 694 O O . GLU A 1 89 ? 12.886 -11.124 -6.087 1.00 86.62 89 GLU A O 1
ATOM 699 N N . GLY A 1 90 ? 13.414 -10.509 -3.993 1.00 85.81 90 GLY A N 1
ATOM 700 C CA . GLY A 1 90 ? 13.642 -11.873 -3.513 1.00 85.81 90 GLY A CA 1
ATOM 701 C C . GLY A 1 90 ? 12.378 -12.740 -3.422 1.00 85.81 90 GLY A C 1
ATOM 702 O O . GLY A 1 90 ? 12.476 -13.958 -3.536 1.00 85.81 90 GLY A O 1
ATOM 703 N N . ARG A 1 91 ? 11.195 -12.142 -3.215 1.00 84.00 91 ARG A N 1
ATOM 704 C CA . ARG A 1 91 ? 9.927 -12.877 -3.018 1.00 84.00 91 ARG A CA 1
ATOM 705 C C . ARG A 1 91 ? 9.058 -12.949 -4.273 1.00 84.00 91 ARG A C 1
ATOM 707 O O . ARG A 1 91 ? 8.471 -13.989 -4.541 1.00 84.00 91 ARG A O 1
ATOM 714 N N . PHE A 1 92 ? 8.969 -11.851 -5.014 1.00 82.88 92 PHE A N 1
ATOM 715 C CA . PHE A 1 92 ? 8.100 -11.678 -6.181 1.00 82.88 92 PHE A CA 1
ATOM 716 C C . PHE A 1 92 ? 8.878 -11.610 -7.505 1.00 82.88 92 PHE A C 1
ATOM 718 O O . PHE A 1 92 ? 8.267 -11.624 -8.571 1.00 82.88 92 PHE A O 1
ATOM 725 N N . GLY A 1 93 ? 10.211 -11.546 -7.457 1.00 81.31 93 GLY A N 1
ATOM 726 C CA . GLY A 1 93 ? 11.074 -11.485 -8.635 1.00 81.31 93 GLY A CA 1
ATOM 727 C C . GLY A 1 93 ? 11.480 -10.063 -9.046 1.00 81.31 93 GLY A C 1
ATOM 728 O O . GLY A 1 93 ? 11.004 -9.074 -8.482 1.00 81.31 93 GLY A O 1
ATOM 729 N N . PRO A 1 94 ? 12.382 -9.932 -10.032 1.00 78.56 94 PRO A N 1
ATOM 730 C CA . PRO A 1 94 ? 12.908 -8.643 -10.478 1.00 78.56 94 PRO A CA 1
ATOM 731 C C . PRO A 1 94 ? 11.809 -7.736 -11.057 1.00 78.56 94 PRO A C 1
ATOM 733 O O . PRO A 1 94 ? 10.835 -8.213 -11.638 1.00 78.56 94 PRO A O 1
ATOM 736 N N . GLY A 1 95 ? 11.972 -6.416 -10.912 1.00 74.38 95 GLY A N 1
ATOM 737 C CA . GLY A 1 95 ? 10.984 -5.415 -11.356 1.00 74.38 95 GLY A CA 1
ATOM 738 C C . GLY A 1 95 ? 10.194 -4.745 -10.227 1.00 74.38 95 GLY A C 1
ATOM 739 O O . GLY A 1 95 ? 9.248 -4.007 -10.492 1.00 74.38 95 GLY A O 1
ATOM 740 N N . HIS A 1 96 ? 10.601 -4.963 -8.974 1.00 81.81 96 HIS 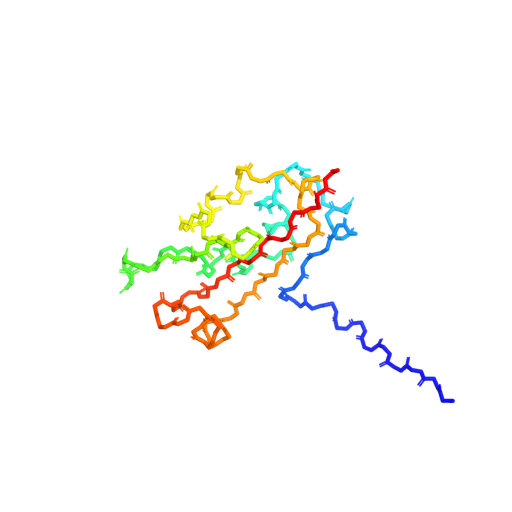A N 1
ATOM 741 C CA . HIS A 1 96 ? 10.023 -4.335 -7.783 1.00 81.81 96 HIS A CA 1
ATOM 742 C C . HIS A 1 96 ? 10.952 -3.250 -7.213 1.00 81.81 96 HIS A C 1
ATOM 744 O O . HIS A 1 96 ? 11.204 -3.201 -6.011 1.00 81.81 96 HIS A O 1
ATOM 750 N N . LEU A 1 97 ? 11.460 -2.354 -8.068 1.00 74.75 97 LEU A N 1
ATOM 751 C CA . LEU A 1 97 ? 12.436 -1.317 -7.687 1.00 74.75 97 LEU A CA 1
ATOM 752 C C . LEU A 1 97 ? 11.894 -0.303 -6.662 1.00 74.75 97 LEU A C 1
ATOM 754 O O . LEU A 1 97 ? 12.666 0.301 -5.919 1.00 74.75 97 LEU A O 1
ATOM 758 N N . LEU A 1 98 ? 10.569 -0.130 -6.595 1.00 78.50 98 LEU A N 1
ATOM 759 C CA . LEU A 1 98 ? 9.897 0.699 -5.586 1.00 78.50 98 LEU A CA 1
ATOM 760 C C . LEU A 1 98 ? 9.426 -0.097 -4.358 1.00 78.50 98 LEU A C 1
ATOM 762 O O . LEU A 1 98 ? 8.880 0.495 -3.431 1.00 78.50 98 LEU A O 1
ATOM 766 N N . GLY A 1 99 ? 9.644 -1.415 -4.336 1.00 86.12 99 GLY A N 1
ATOM 767 C CA . GLY A 1 99 ? 9.080 -2.325 -3.344 1.00 86.12 99 GLY A CA 1
ATOM 768 C C . GLY A 1 99 ? 7.693 -2.855 -3.715 1.00 86.12 99 GLY A C 1
ATOM 769 O O . GLY A 1 99 ? 7.198 -2.677 -4.832 1.00 86.12 99 GLY A O 1
ATOM 770 N N . ALA A 1 100 ? 7.071 -3.531 -2.756 1.00 89.06 100 ALA A N 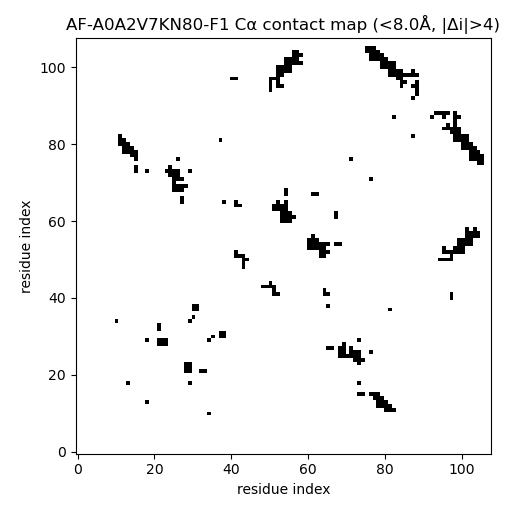1
ATOM 771 C CA . ALA A 1 100 ? 5.728 -4.087 -2.878 1.00 89.06 100 ALA A CA 1
ATOM 772 C C . ALA A 1 100 ? 4.955 -3.892 -1.572 1.00 89.06 100 ALA A C 1
ATOM 774 O O . ALA A 1 100 ? 5.551 -3.872 -0.501 1.00 89.06 100 ALA A O 1
ATOM 775 N N . ILE A 1 101 ? 3.635 -3.761 -1.640 1.00 89.25 101 ILE A N 1
ATOM 776 C CA . ILE A 1 101 ? 2.774 -3.770 -0.452 1.00 89.25 101 ILE A CA 1
ATOM 777 C C . ILE A 1 101 ? 1.923 -5.023 -0.512 1.00 89.25 101 ILE A C 1
ATOM 779 O O . ILE A 1 101 ? 1.229 -5.244 -1.493 1.00 89.25 101 ILE A O 1
ATOM 783 N N . GLU A 1 102 ? 1.971 -5.831 0.533 1.00 90.44 102 GLU A N 1
ATOM 784 C CA . GLU A 1 102 ? 1.095 -6.977 0.725 1.00 90.44 102 GLU A CA 1
ATOM 785 C C . GLU A 1 102 ? 0.022 -6.601 1.736 1.00 90.44 102 GLU A C 1
ATOM 787 O O . GLU A 1 102 ? 0.310 -6.068 2.806 1.00 90.44 102 GLU A O 1
ATOM 792 N N . VAL A 1 103 ? -1.223 -6.872 1.390 1.00 89.94 103 VAL A N 1
ATOM 793 C CA . VAL A 1 103 ? -2.379 -6.687 2.247 1.00 89.94 103 VAL A CA 1
ATOM 794 C C . VAL A 1 103 ? -2.949 -8.063 2.519 1.00 89.94 103 VAL A C 1
ATOM 796 O O . VAL A 1 103 ? -3.363 -8.768 1.604 1.00 89.94 103 VAL A O 1
ATOM 799 N N . ILE A 1 104 ? -2.983 -8.453 3.779 1.00 90.06 104 ILE A N 1
ATOM 800 C CA . ILE A 1 104 ? -3.712 -9.629 4.221 1.00 90.06 104 ILE A CA 1
ATOM 801 C C . ILE A 1 104 ? -5.098 -9.152 4.616 1.00 90.06 104 ILE A C 1
ATOM 803 O O . ILE A 1 104 ? -5.238 -8.286 5.479 1.00 90.06 104 ILE A O 1
ATOM 807 N N . THR A 1 105 ? -6.124 -9.680 3.964 1.00 88.75 105 THR A N 1
ATOM 808 C CA . THR A 1 105 ? -7.519 -9.436 4.333 1.00 88.75 105 THR A CA 1
ATOM 809 C C . THR A 1 105 ? -8.001 -10.559 5.234 1.00 88.75 105 THR A C 1
ATOM 811 O O . THR A 1 105 ? -7.677 -11.715 4.978 1.00 88.75 105 THR A O 1
ATOM 814 N N . ASN A 1 106 ? -8.763 -10.247 6.282 1.00 79.06 106 ASN A N 1
ATOM 815 C CA . ASN A 1 106 ? -9.331 -11.304 7.116 1.00 79.06 106 ASN A CA 1
ATOM 816 C C . ASN A 1 106 ? -10.465 -11.988 6.330 1.00 79.06 106 ASN A C 1
ATOM 818 O O . ASN A 1 106 ? -11.392 -11.279 5.923 1.00 79.06 106 ASN A O 1
ATOM 822 N N . PRO A 1 107 ? -10.434 -13.312 6.095 1.00 56.72 107 PRO A N 1
ATOM 823 C CA . PRO A 1 107 ? -11.615 -14.012 5.614 1.00 56.72 107 PRO A CA 1
ATOM 824 C C . PRO A 1 107 ? -12.698 -13.906 6.698 1.00 56.72 107 PRO A C 1
ATOM 826 O O . PRO A 1 107 ? -12.480 -14.304 7.842 1.00 56.72 107 PRO A O 1
ATOM 829 N N . HIS A 1 108 ? -13.818 -13.274 6.346 1.00 51.12 108 HIS A N 1
ATOM 830 C CA . HIS A 1 108 ? -15.009 -13.182 7.191 1.00 51.12 108 HIS A CA 1
ATOM 831 C C . HIS A 1 108 ? -15.671 -14.546 7.389 1.00 51.12 108 HIS A C 1
ATOM 833 O O . HIS A 1 108 ? -15.705 -15.329 6.412 1.00 51.12 108 HIS A O 1
#

Sequence (108 aa):
MPRDVAANHDANLLTAEDFSAVTGSTVYDAVRQLRPEWIMRSRPNPVLPNQNLIIYVDGNRYGSGIDGLRLITIRAAYSVRYFSPSSAEGRFGPGHLLGAIEVITNPH

Secondary structure (DSSP, 8-state):
----------TTEEEHHHHHTSS-SBHHHHHHHH-HHHHHHHSPPTT-TT--PEEEETTEEEEESTTHHHHSBTTTEEEEEEE-HHHHHHHH-S--TT-EEEEEEPP-

Foldseek 3Di:
DDDPPPCPVVLFKDFLVLVVVFPDFFQLRSCCVSPVVLLVLQDCDPVRNPAGAFEAEPNHGQDTGPVSRRVHTSLQFGMKGWAAQVRQCVPVNPRNNSTYIYTYGDDD

Nearest PDB structures (foldseek):
  8aa4-assembly1_B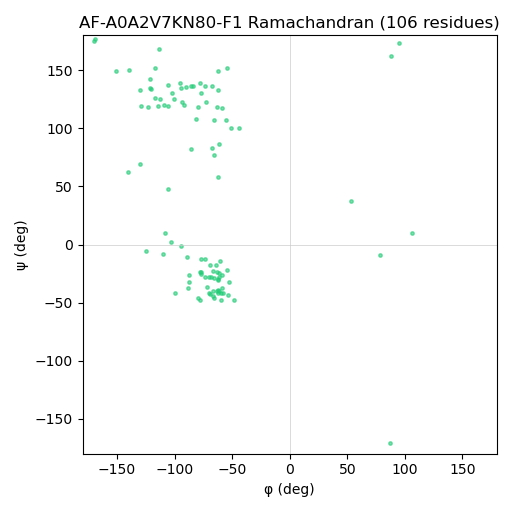  TM=6.753E-01  e=1.299E-02  Bacteroides thetaiotaomicron VPI-5482
  5fq7-assembly1_B  TM=7.321E-01  e=9.332E-02  Bacteroides thetaiotaomicron
  5fq6-assembly2_I  TM=7.026E-01  e=7.110E-02  Bacteroides thetaiotaomicron
  5fq8-assembly1_B  TM=6.777E-01  e=1.608E-01  Bacteroides thetaiotaomicron
  8ypt-assembly1_D  TM=7.554E-01  e=6.703E-01  Bacteroides fragilis

Solvent-accessible surface area (backbone atoms only — not comparable to full-atom values): 6085 Å² total; per-residue (Å²): 134,88,78,84,72,72,80,66,69,48,92,43,53,44,44,48,71,60,49,71,75,40,96,61,63,24,40,40,48,39,40,53,74,76,38,46,66,58,56,63,52,36,48,70,43,90,90,41,80,88,55,52,19,34,28,24,45,74,85,40,81,72,38,69,29,65,68,52,33,62,75,38,37,40,88,48,36,41,31,39,33,55,31,55,28,72,58,22,28,75,73,77,37,86,84,23,82,58,8,30,37,40,32,37,55,58,87,128

Radius of gyration: 14.24 Å; Cα contacts (8 Å, |Δi|>4): 181; chains: 1; bounding box: 30×26×48 Å